Protein AF-A0A2G2HP72-F1 (afdb_monomer_lite)

Foldseek 3Di:
DVVLVVVLCLLLDLPRPVLVVVCVVVVHDSVVSNVVCVVVSVVVVVVVVVVVVVVVVVVVD

Structure (mmCIF, N/CA/C/O backbone):
data_AF-A0A2G2HP72-F1
#
_entry.id   AF-A0A2G2HP72-F1
#
loop_
_atom_site.group_PDB
_atom_site.id
_atom_site.type_symbol
_atom_site.label_atom_id
_atom_site.label_alt_id
_atom_site.label_comp_id
_atom_site.label_asym_id
_atom_site.label_entity_id
_atom_site.label_seq_id
_atom_site.pdbx_PDB_ins_code
_atom_site.Cartn_x
_atom_site.Cartn_y
_atom_site.Cartn_z
_atom_site.occupancy
_atom_site.B_iso_or_equiv
_atom_site.auth_seq_id
_atom_site.auth_comp_id
_atom_site.auth_asym_id
_atom_site.auth_atom_id
_atom_site.pdbx_PDB_model_num
ATOM 1 N N . ALA A 1 1 ? -2.276 0.832 14.023 1.00 69.75 1 ALA A N 1
ATOM 2 C CA . ALA A 1 1 ? -2.241 2.116 13.288 1.00 69.75 1 ALA A CA 1
ATOM 3 C C . ALA A 1 1 ? -0.836 2.470 12.785 1.00 69.75 1 ALA A C 1
ATOM 5 O O . ALA A 1 1 ? -0.641 2.446 11.581 1.00 69.75 1 ALA A O 1
ATOM 6 N N . VAL A 1 2 ? 0.152 2.728 13.659 1.00 84.88 2 VAL A N 1
ATOM 7 C CA . VAL A 1 2 ? 1.487 3.237 13.251 1.00 84.88 2 VAL A CA 1
ATOM 8 C C . VAL A 1 2 ? 2.275 2.265 12.358 1.00 84.88 2 VAL A C 1
ATOM 10 O O . VAL A 1 2 ? 2.703 2.654 11.278 1.00 84.88 2 VAL A O 1
ATOM 13 N N . LEU A 1 3 ? 2.403 0.990 12.753 1.00 89.50 3 LEU A N 1
ATOM 14 C CA . LEU A 1 3 ? 3.120 -0.016 11.949 1.00 89.50 3 LEU A CA 1
ATOM 15 C C . LEU A 1 3 ? 2.460 -0.243 10.580 1.00 89.50 3 LEU A C 1
ATOM 17 O O . LEU A 1 3 ? 3.136 -0.236 9.558 1.00 89.50 3 LEU A O 1
ATOM 21 N N . GLY A 1 4 ? 1.130 -0.375 10.553 1.00 87.31 4 GLY A N 1
ATOM 22 C CA . GLY A 1 4 ? 0.374 -0.545 9.307 1.00 87.31 4 GLY A CA 1
ATOM 23 C C . GLY A 1 4 ? 0.474 0.663 8.371 1.00 87.31 4 GLY A C 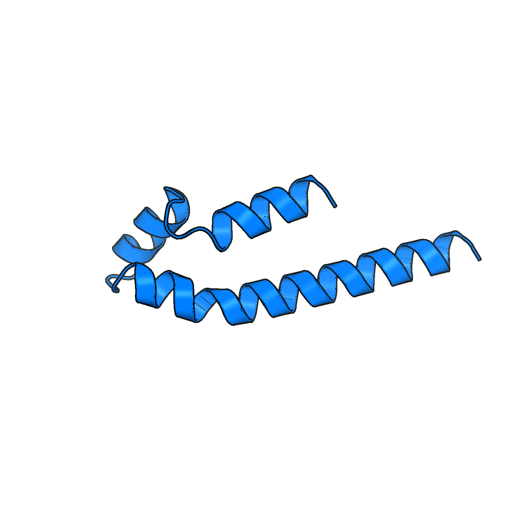1
ATOM 24 O O . GLY A 1 4 ? 0.574 0.481 7.165 1.00 87.31 4 GLY A O 1
ATOM 25 N N . GLY A 1 5 ? 0.516 1.884 8.917 1.00 88.94 5 GLY A N 1
ATOM 26 C CA . GLY A 1 5 ? 0.728 3.101 8.131 1.00 88.94 5 GLY A CA 1
ATOM 27 C C . GLY A 1 5 ? 2.123 3.173 7.507 1.00 88.94 5 GLY A C 1
ATOM 28 O O . GLY A 1 5 ? 2.246 3.542 6.344 1.00 88.94 5 GLY A O 1
ATOM 29 N N . GLY A 1 6 ? 3.159 2.761 8.246 1.00 90.62 6 GLY A N 1
ATOM 30 C CA . GLY A 1 6 ? 4.522 2.661 7.715 1.00 90.62 6 GLY A CA 1
ATOM 31 C C . GLY A 1 6 ? 4.635 1.652 6.570 1.00 90.62 6 GLY A C 1
ATOM 32 O O . GLY A 1 6 ? 5.172 1.983 5.519 1.00 90.62 6 GLY A O 1
ATOM 33 N N . VAL A 1 7 ? 4.055 0.457 6.737 1.00 90.69 7 VAL A N 1
ATOM 34 C CA . VAL A 1 7 ? 4.030 -0.586 5.692 1.00 90.69 7 VAL A CA 1
ATOM 35 C C . VAL A 1 7 ? 3.240 -0.131 4.463 1.00 90.69 7 VAL A C 1
ATOM 37 O O . VAL A 1 7 ? 3.690 -0.316 3.337 1.00 90.69 7 VAL A O 1
ATOM 40 N N . PHE A 1 8 ? 2.080 0.500 4.664 1.00 91.75 8 PHE A N 1
ATOM 41 C CA . PHE A 1 8 ? 1.294 1.070 3.570 1.00 91.75 8 PHE A CA 1
ATOM 42 C C . PHE A 1 8 ? 2.088 2.130 2.790 1.00 91.75 8 PHE A C 1
ATOM 44 O O . PHE A 1 8 ? 2.068 2.127 1.560 1.00 91.75 8 PHE A O 1
ATOM 51 N N . GLY A 1 9 ? 2.808 3.009 3.495 1.00 90.31 9 GLY A N 1
ATOM 52 C CA . GLY A 1 9 ? 3.651 4.038 2.888 1.00 90.31 9 GLY A CA 1
ATOM 53 C C . GLY A 1 9 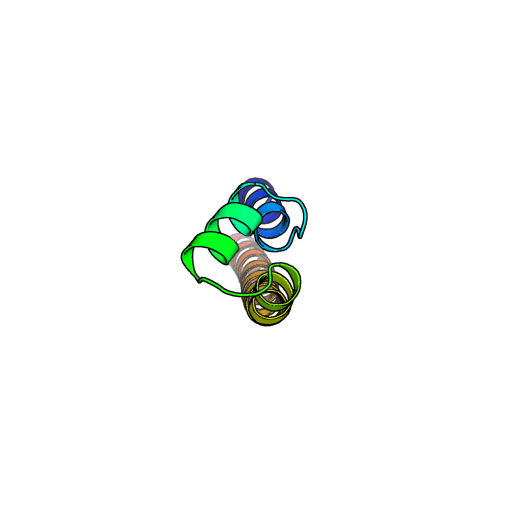? 4.814 3.462 2.083 1.00 90.31 9 GLY A C 1
ATOM 54 O O . GLY A 1 9 ? 5.038 3.908 0.962 1.00 90.31 9 GLY A O 1
ATOM 55 N N . ASP A 1 10 ? 5.508 2.451 2.612 1.00 90.69 10 ASP A N 1
ATOM 56 C CA . ASP A 1 10 ? 6.580 1.748 1.895 1.00 90.69 10 ASP A CA 1
ATOM 57 C C . ASP A 1 10 ? 6.061 1.106 0.599 1.00 90.69 10 ASP A C 1
ATOM 59 O O . ASP A 1 10 ? 6.617 1.323 -0.474 1.00 90.69 10 ASP A O 1
ATOM 63 N N . HIS A 1 11 ? 4.917 0.420 0.675 1.00 90.31 11 HIS A N 1
ATOM 64 C CA . HIS A 1 11 ? 4.321 -0.283 -0.461 1.00 90.31 11 HIS A CA 1
ATOM 65 C C . HIS A 1 11 ? 3.779 0.649 -1.559 1.00 90.31 11 HIS A C 1
ATOM 67 O O . HIS A 1 11 ? 3.820 0.310 -2.738 1.00 90.31 11 HIS A O 1
ATOM 73 N N . CYS A 1 12 ? 3.266 1.828 -1.191 1.00 90.12 12 CYS A N 1
ATOM 74 C CA . CYS A 1 12 ? 2.757 2.812 -2.154 1.00 90.12 12 CYS A CA 1
ATOM 75 C C . CYS A 1 12 ? 3.840 3.766 -2.677 1.00 90.12 12 CYS A C 1
ATOM 77 O O . CYS A 1 12 ? 3.568 4.558 -3.582 1.00 90.12 12 CYS A O 1
ATOM 79 N N . SER A 1 13 ? 5.039 3.754 -2.088 1.00 92.69 13 SER A N 1
ATOM 80 C CA . SER A 1 13 ? 6.096 4.699 -2.434 1.00 92.69 13 SER A CA 1
ATOM 81 C C . SER A 1 13 ? 6.817 4.276 -3.720 1.00 92.69 13 SER A C 1
ATOM 83 O O . SER A 1 13 ? 7.380 3.179 -3.768 1.00 92.69 13 SER A O 1
ATOM 85 N N . PRO A 1 14 ? 6.906 5.160 -4.733 1.00 87.81 14 PRO A N 1
ATOM 86 C CA . PRO A 1 14 ? 7.705 4.930 -5.938 1.00 87.81 14 PRO A CA 1
ATOM 87 C C . PRO A 1 14 ? 9.215 5.102 -5.711 1.00 87.81 14 PRO A C 1
ATOM 89 O O . PRO A 1 14 ? 9.990 5.067 -6.654 1.00 87.81 14 PRO A O 1
ATOM 92 N N . ILE A 1 15 ? 9.647 5.358 -4.475 1.00 91.94 15 ILE A N 1
ATOM 93 C CA . ILE A 1 15 ? 11.066 5.506 -4.116 1.00 91.94 15 ILE A CA 1
ATOM 94 C C . ILE A 1 15 ? 11.494 4.410 -3.128 1.00 91.94 15 ILE A C 1
ATOM 96 O O . ILE A 1 15 ? 12.652 4.351 -2.738 1.00 91.94 15 ILE A O 1
ATOM 100 N N . SER A 1 16 ? 10.579 3.532 -2.703 1.00 92.19 16 SER A N 1
ATOM 101 C CA . SER A 1 16 ? 10.945 2.417 -1.828 1.00 92.19 16 SER A CA 1
ATOM 102 C C . SER A 1 16 ? 11.842 1.419 -2.567 1.00 92.19 16 SER A C 1
ATOM 104 O O . SER A 1 16 ? 11.499 0.961 -3.662 1.00 92.19 16 SER A O 1
ATOM 106 N N . ASP A 1 17 ? 12.956 1.034 -1.937 1.00 92.56 17 ASP A N 1
ATOM 107 C CA . ASP A 1 17 ? 13.866 -0.008 -2.428 1.00 92.56 17 ASP A CA 1
ATOM 108 C C . ASP A 1 17 ? 13.111 -1.320 -2.708 1.00 92.56 17 ASP A C 1
ATOM 110 O O . ASP A 1 17 ? 13.377 -2.007 -3.698 1.00 92.56 17 ASP A O 1
ATOM 114 N N . THR A 1 18 ? 12.111 -1.640 -1.878 1.00 90.06 18 THR A N 1
ATOM 115 C CA . THR A 1 18 ? 11.272 -2.833 -2.025 1.00 90.06 18 THR A CA 1
ATOM 116 C C . THR A 1 18 ? 10.441 -2.772 -3.309 1.00 90.06 18 THR A C 1
ATOM 118 O O . THR A 1 18 ? 10.389 -3.752 -4.052 1.00 90.06 18 THR A O 1
ATOM 121 N N . SER A 1 19 ? 9.835 -1.618 -3.609 1.00 89.69 19 SER A N 1
ATOM 122 C CA . SER A 1 19 ? 9.037 -1.397 -4.825 1.00 89.69 19 SER A CA 1
ATOM 123 C C . SER A 1 19 ? 9.897 -1.460 -6.090 1.00 89.69 19 SER A C 1
ATOM 125 O O . SER A 1 19 ? 9.465 -1.992 -7.114 1.00 89.69 19 SER A O 1
ATOM 127 N N . ILE A 1 20 ? 11.130 -0.947 -6.025 1.00 91.88 20 ILE A N 1
ATOM 128 C CA . ILE A 1 20 ? 12.090 -1.002 -7.135 1.00 91.88 20 ILE A CA 1
ATOM 129 C C . ILE A 1 20 ? 12.459 -2.459 -7.427 1.00 91.88 20 ILE A C 1
ATOM 131 O O . ILE A 1 20 ? 12.280 -2.922 -8.556 1.00 91.88 20 ILE A O 1
ATOM 135 N N . ILE A 1 21 ? 12.886 -3.215 -6.412 1.00 93.12 21 ILE A N 1
ATOM 136 C CA . ILE A 1 21 ? 13.252 -4.630 -6.577 1.00 93.12 21 ILE A CA 1
ATOM 137 C C . ILE A 1 21 ? 12.051 -5.471 -7.030 1.00 93.12 21 ILE A C 1
ATOM 139 O O . ILE A 1 21 ? 12.205 -6.319 -7.908 1.00 93.12 21 ILE A O 1
ATOM 143 N N . ALA A 1 22 ? 10.852 -5.222 -6.495 1.00 91.25 22 ALA A N 1
ATOM 144 C CA . ALA A 1 22 ? 9.638 -5.927 -6.902 1.00 91.25 22 ALA A CA 1
ATOM 145 C C . ALA A 1 22 ? 9.293 -5.691 -8.381 1.00 91.25 22 ALA A C 1
ATOM 147 O O . ALA A 1 22 ? 8.976 -6.645 -9.091 1.00 91.25 22 ALA A O 1
ATOM 148 N N . SER A 1 23 ? 9.409 -4.450 -8.868 1.00 92.19 23 SER A N 1
ATOM 149 C CA . SER A 1 23 ? 9.179 -4.136 -10.285 1.00 92.19 23 SER A CA 1
ATOM 150 C C . SER A 1 23 ? 10.220 -4.763 -11.218 1.00 92.19 23 SER A C 1
ATOM 152 O O . SER A 1 23 ? 9.858 -5.267 -12.278 1.00 92.19 23 SER A O 1
ATOM 154 N N . LEU A 1 24 ? 11.489 -4.821 -10.790 1.00 93.44 24 LEU A N 1
ATOM 155 C CA . LEU A 1 24 ? 12.559 -5.500 -11.527 1.00 93.44 24 L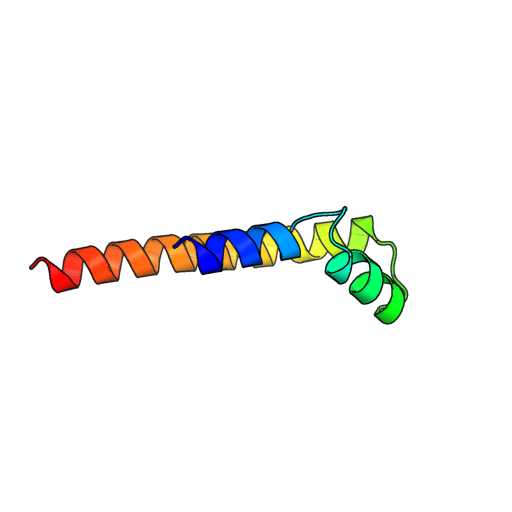EU A CA 1
ATOM 156 C C . LEU A 1 24 ? 12.313 -7.010 -11.609 1.00 93.44 24 LEU A C 1
ATOM 158 O O . LEU A 1 24 ? 12.454 -7.597 -12.676 1.00 93.44 24 LEU A O 1
ATOM 162 N N . ALA A 1 25 ? 11.910 -7.635 -10.500 1.00 93.75 25 ALA A N 1
ATOM 163 C CA . ALA A 1 25 ? 11.590 -9.061 -10.455 1.00 93.75 25 ALA A CA 1
ATOM 164 C C . ALA A 1 25 ? 10.345 -9.421 -11.285 1.00 93.75 25 ALA A C 1
ATOM 166 O O . ALA A 1 25 ? 10.251 -10.536 -11.792 1.00 93.75 25 ALA A O 1
ATOM 167 N N . ALA A 1 26 ? 9.400 -8.487 -11.419 1.00 90.81 26 ALA A N 1
ATOM 168 C CA . ALA A 1 26 ? 8.214 -8.624 -12.262 1.00 90.81 26 ALA A CA 1
ATOM 169 C C . ALA A 1 26 ? 8.459 -8.237 -13.734 1.00 90.81 26 ALA A C 1
ATOM 171 O O . ALA A 1 26 ? 7.536 -8.342 -14.539 1.00 90.81 26 ALA A O 1
ATOM 172 N N . GLU A 1 27 ? 9.674 -7.790 -14.074 1.00 94.31 27 GLU A N 1
ATOM 173 C CA . GLU A 1 27 ? 10.092 -7.397 -15.425 1.00 94.31 27 GLU A CA 1
ATOM 174 C C . GLU A 1 27 ? 9.156 -6.350 -16.070 1.00 94.31 27 GLU A C 1
ATOM 176 O O . GLU A 1 27 ? 8.900 -6.353 -17.274 1.00 94.31 27 GLU A O 1
ATOM 181 N N . CYS A 1 28 ? 8.628 -5.439 -15.246 1.00 91.00 28 CYS A N 1
ATOM 182 C CA . CYS A 1 28 ? 7.696 -4.388 -15.652 1.00 91.00 28 CYS A CA 1
ATOM 183 C C . CYS A 1 28 ? 8.231 -2.990 -15.317 1.00 91.00 28 CYS A C 1
ATOM 185 O O . CYS A 1 28 ? 9.078 -2.833 -14.434 1.00 91.00 28 CYS A O 1
ATOM 187 N N . ASP A 1 29 ? 7.698 -1.962 -15.983 1.00 94.50 29 ASP A N 1
ATOM 188 C CA . ASP A 1 29 ? 8.034 -0.576 -15.653 1.00 94.50 29 ASP A CA 1
ATOM 189 C C . ASP A 1 29 ? 7.690 -0.258 -14.190 1.00 94.50 29 ASP A C 1
ATOM 191 O O . ASP A 1 29 ? 6.629 -0.623 -13.675 1.00 94.50 29 ASP A O 1
ATOM 195 N N . HIS A 1 30 ? 8.607 0.433 -13.515 1.00 92.19 30 HIS A N 1
ATOM 196 C CA . HIS A 1 30 ? 8.500 0.707 -12.091 1.00 92.19 30 HIS A CA 1
ATOM 197 C C . HIS A 1 30 ? 7.272 1.556 -11.735 1.00 92.19 30 HIS A C 1
ATOM 199 O O . HIS A 1 30 ? 6.573 1.260 -10.762 1.00 92.19 30 HIS A O 1
ATOM 205 N N . LEU A 1 31 ? 6.967 2.598 -12.515 1.00 92.50 31 LEU A N 1
ATOM 206 C CA . LEU A 1 31 ? 5.801 3.428 -12.222 1.00 92.50 31 LEU A CA 1
ATOM 207 C C . LEU A 1 31 ? 4.500 2.712 -12.552 1.00 92.50 31 LEU A C 1
ATOM 209 O O . LEU A 1 31 ? 3.515 2.917 -11.841 1.00 92.50 31 LEU A O 1
ATOM 213 N N . ASP A 1 32 ? 4.483 1.862 -13.573 1.00 93.12 32 ASP A N 1
ATOM 214 C CA . ASP A 1 32 ? 3.305 1.050 -13.876 1.00 93.12 32 ASP A CA 1
ATOM 215 C C . ASP A 1 32 ? 3.059 -0.012 -12.796 1.00 93.12 32 ASP A C 1
ATOM 217 O O . ASP A 1 32 ? 1.911 -0.213 -12.381 1.00 93.12 32 ASP A O 1
ATOM 221 N N . HIS A 1 33 ? 4.123 -0.604 -12.241 1.00 93.12 33 HIS A N 1
ATOM 222 C CA . HIS A 1 33 ? 4.038 -1.459 -11.056 1.00 93.12 33 HIS A CA 1
ATOM 223 C C . HIS A 1 33 ? 3.366 -0.719 -9.893 1.00 93.12 33 HIS A C 1
ATOM 225 O O . HIS A 1 33 ? 2.341 -1.153 -9.379 1.00 93.12 33 HIS A O 1
ATOM 231 N N . VAL A 1 34 ? 3.873 0.453 -9.507 1.00 94.56 34 VAL A N 1
ATOM 232 C CA . VAL A 1 34 ? 3.328 1.207 -8.364 1.00 94.56 34 VAL A CA 1
ATOM 233 C C . VAL A 1 34 ? 1.889 1.674 -8.618 1.00 94.56 34 VAL A C 1
ATOM 235 O O . VAL A 1 34 ? 1.030 1.578 -7.739 1.00 94.56 34 VAL A O 1
ATOM 238 N N . ARG A 1 35 ? 1.584 2.147 -9.831 1.00 94.12 35 ARG A N 1
ATOM 239 C CA . ARG A 1 35 ? 0.245 2.633 -10.205 1.00 94.12 35 ARG A CA 1
ATOM 240 C C . ARG A 1 35 ? -0.815 1.547 -10.177 1.00 94.12 35 ARG A C 1
ATOM 242 O O . ARG A 1 35 ? -1.935 1.817 -9.753 1.00 94.12 35 ARG A O 1
ATOM 249 N N . THR A 1 36 ? -0.481 0.345 -10.637 1.00 94.19 36 THR A N 1
ATOM 250 C CA . THR A 1 36 ? -1.418 -0.785 -10.622 1.00 94.19 36 THR A CA 1
ATOM 251 C C . THR A 1 36 ? -1.668 -1.300 -9.207 1.00 94.19 36 THR A C 1
ATOM 253 O O . THR A 1 36 ? -2.772 -1.761 -8.929 1.00 94.19 36 THR A O 1
ATOM 256 N N . GLN A 1 37 ? -0.703 -1.142 -8.295 1.00 93.12 37 GLN A N 1
ATOM 257 C CA . GLN A 1 37 ? -0.801 -1.593 -6.902 1.00 93.12 37 GLN A CA 1
ATOM 258 C C . GLN A 1 37 ? -1.495 -0.591 -5.969 1.00 93.12 37 GLN A C 1
ATOM 260 O O . GLN A 1 37 ? -2.228 -0.990 -5.062 1.00 93.12 37 GLN A O 1
ATOM 265 N N . LEU A 1 38 ? -1.344 0.712 -6.222 1.00 93.62 38 LEU A N 1
ATOM 266 C CA . LEU A 1 38 ? -2.006 1.799 -5.489 1.00 93.62 38 LEU A CA 1
ATOM 267 C C . LEU A 1 38 ? -3.513 1.593 -5.228 1.00 93.62 38 LEU A C 1
ATOM 269 O O . LEU A 1 38 ? -3.925 1.753 -4.077 1.00 93.62 38 LEU A O 1
ATOM 273 N N . PRO A 1 39 ? -4.362 1.230 -6.213 1.00 94.38 39 PRO A N 1
ATOM 274 C CA . PRO A 1 39 ? -5.789 1.026 -5.957 1.00 94.38 39 PRO A CA 1
ATOM 275 C C . PRO A 1 39 ? -6.056 -0.113 -4.963 1.00 94.38 39 PRO A C 1
ATOM 277 O O . PRO A 1 39 ? -6.930 0.024 -4.104 1.00 94.38 39 PRO A O 1
ATOM 280 N N . TYR A 1 40 ? -5.283 -1.202 -5.018 1.00 94.50 40 TYR A N 1
ATOM 281 C CA . TYR A 1 40 ? -5.397 -2.306 -4.060 1.00 94.50 40 TYR A CA 1
ATOM 282 C C . TYR A 1 40 ? -4.932 -1.890 -2.667 1.00 94.50 40 TYR A C 1
ATOM 284 O O . TYR A 1 40 ? -5.607 -2.177 -1.675 1.00 94.50 40 TYR A O 1
ATOM 292 N N . ALA A 1 41 ? -3.817 -1.162 -2.589 1.00 93.81 41 ALA A N 1
ATOM 293 C CA . ALA A 1 41 ? -3.300 -0.653 -1.330 1.00 93.81 41 ALA A CA 1
ATOM 294 C C . ALA A 1 41 ? -4.309 0.290 -0.659 1.00 93.81 41 ALA A C 1
ATOM 296 O O . ALA A 1 41 ? -4.575 0.158 0.536 1.00 93.81 41 ALA A O 1
ATOM 297 N N . VAL A 1 42 ? -4.916 1.211 -1.416 1.00 95.31 42 VAL A N 1
ATOM 298 C CA . VAL A 1 42 ? -5.940 2.138 -0.905 1.00 95.31 42 VAL A CA 1
ATOM 299 C C . VAL A 1 42 ? -7.173 1.382 -0.415 1.00 95.31 42 VAL A C 1
ATOM 301 O O . VAL A 1 42 ? -7.667 1.680 0.672 1.00 95.31 42 VAL A O 1
ATOM 304 N N . ALA A 1 43 ? -7.650 0.378 -1.158 1.00 96.19 43 ALA A N 1
ATOM 305 C CA . ALA A 1 43 ? -8.772 -0.450 -0.722 1.00 96.19 43 ALA A CA 1
ATOM 306 C C . ALA A 1 43 ? -8.471 -1.158 0.612 1.00 96.19 43 ALA A C 1
ATOM 308 O O . ALA A 1 43 ? -9.276 -1.098 1.542 1.00 96.19 43 ALA A O 1
ATOM 309 N N . ALA A 1 44 ? -7.285 -1.760 0.744 1.00 94.81 44 ALA A N 1
ATOM 310 C CA . ALA A 1 44 ? -6.844 -2.387 1.988 1.00 94.81 44 ALA A CA 1
ATOM 311 C C . ALA A 1 44 ? -6.708 -1.371 3.137 1.00 94.81 44 ALA A C 1
ATOM 313 O O . ALA A 1 44 ? -7.142 -1.644 4.258 1.00 94.81 44 ALA A O 1
ATOM 314 N N . GLY A 1 45 ? -6.165 -0.181 2.862 1.00 94.75 45 GLY A N 1
ATOM 315 C CA . GLY A 1 45 ? -6.049 0.910 3.829 1.00 94.75 45 GLY A CA 1
ATOM 316 C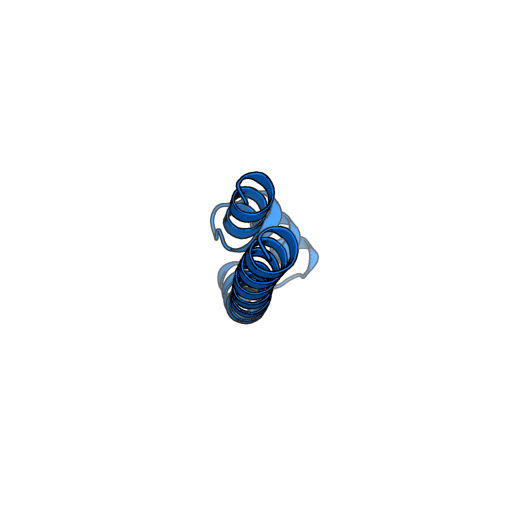 C . GLY A 1 45 ? -7.409 1.379 4.350 1.00 94.75 45 GLY A C 1
ATOM 317 O O . GLY A 1 45 ? -7.587 1.530 5.558 1.00 94.75 45 GLY A O 1
ATOM 318 N N . LEU A 1 46 ? -8.397 1.532 3.466 1.00 96.19 46 LEU A N 1
ATOM 319 C CA . LEU A 1 46 ? -9.768 1.886 3.845 1.00 96.19 46 LEU A CA 1
ATOM 320 C C . LEU A 1 46 ? -10.425 0.795 4.697 1.00 96.19 46 LEU A C 1
ATOM 322 O O . LEU A 1 46 ? -11.019 1.10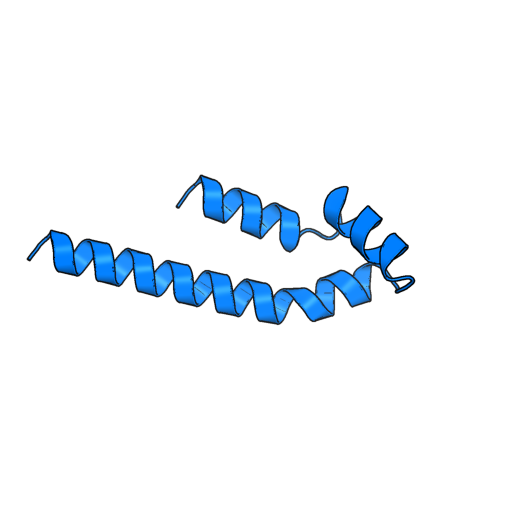3 5.730 1.00 96.19 46 LEU A O 1
ATOM 326 N N . LEU A 1 47 ? -10.278 -0.476 4.312 1.00 96.25 47 LEU A N 1
ATOM 327 C CA . LEU A 1 47 ? -10.779 -1.601 5.106 1.00 96.25 47 LEU A CA 1
ATOM 328 C C . LEU A 1 47 ? -10.138 -1.640 6.498 1.00 96.25 47 LEU A C 1
ATOM 330 O O . LEU A 1 47 ? -10.837 -1.857 7.487 1.00 96.25 47 LEU A O 1
ATOM 334 N N . ALA A 1 48 ? -8.834 -1.372 6.598 1.00 94.62 48 ALA A N 1
ATOM 335 C CA . ALA A 1 48 ? -8.138 -1.299 7.877 1.00 94.62 48 ALA A CA 1
ATOM 336 C C . ALA A 1 48 ? -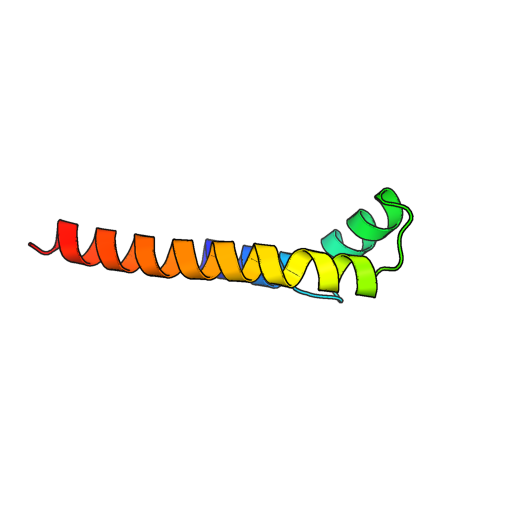8.659 -0.148 8.753 1.00 94.62 48 ALA A C 1
ATOM 338 O O . ALA A 1 48 ? -8.862 -0.344 9.951 1.00 94.62 48 ALA A O 1
ATOM 339 N N . VAL A 1 49 ? -8.919 1.032 8.175 1.00 94.88 49 VAL A N 1
ATOM 340 C CA . VAL A 1 49 ? -9.524 2.168 8.894 1.00 94.88 49 VAL A CA 1
ATOM 341 C C . VAL A 1 49 ? -10.899 1.793 9.444 1.00 94.88 49 VAL A C 1
ATOM 343 O O . VAL A 1 49 ? -11.145 1.974 10.636 1.00 94.88 49 VAL A O 1
ATOM 346 N N . ILE A 1 50 ? -11.771 1.221 8.609 1.00 96.69 50 ILE A N 1
ATOM 347 C CA . ILE A 1 50 ? -13.111 0.783 9.025 1.00 96.69 50 ILE A CA 1
ATOM 348 C C . ILE A 1 50 ? -13.010 -0.264 10.140 1.00 96.69 50 ILE A C 1
ATOM 350 O O . ILE A 1 50 ? -13.689 -0.143 11.157 1.00 96.69 50 ILE A O 1
ATOM 354 N N . GLY A 1 51 ? -12.134 -1.258 9.983 1.00 95.00 51 GLY A N 1
ATOM 355 C CA . GLY A 1 51 ? -11.927 -2.312 10.975 1.00 95.00 51 GLY A CA 1
ATOM 356 C C . GLY A 1 51 ? -11.441 -1.774 12.321 1.00 95.00 51 GLY A C 1
ATOM 357 O O . GLY A 1 51 ? -11.979 -2.157 13.358 1.00 95.00 51 GLY A O 1
ATOM 358 N N . TYR A 1 52 ? -10.481 -0.843 12.325 1.00 93.25 52 TYR A N 1
ATOM 359 C CA . TYR A 1 52 ? -10.009 -0.209 13.560 1.00 93.25 52 TYR A CA 1
ATOM 360 C C . TYR A 1 52 ? -11.099 0.617 14.248 1.00 93.25 52 TYR A C 1
ATOM 362 O O . TYR A 1 52 ? -11.222 0.551 15.471 1.00 93.25 52 TYR A O 1
ATOM 370 N N . LEU A 1 53 ? -11.901 1.365 13.485 1.00 94.31 53 LEU A N 1
ATOM 371 C CA . LEU A 1 53 ? -13.024 2.132 14.030 1.00 94.31 53 LEU A CA 1
ATOM 372 C C . LEU A 1 53 ? -14.098 1.213 14.626 1.00 94.31 53 LEU A C 1
ATOM 374 O O . LEU A 1 53 ? -14.549 1.447 15.745 1.00 94.31 53 LEU A O 1
ATOM 378 N N . ALA A 1 54 ? -14.468 0.148 13.912 1.00 95.38 54 ALA A N 1
ATOM 379 C CA . ALA A 1 54 ? -15.450 -0.827 14.376 1.00 95.38 54 ALA A CA 1
ATOM 380 C C . ALA A 1 54 ? -14.976 -1.558 15.639 1.00 95.38 54 ALA A C 1
ATOM 382 O O . ALA A 1 54 ? -15.733 -1.667 16.600 1.00 95.38 54 ALA A O 1
ATOM 383 N N . ALA A 1 55 ? -13.716 -2.006 15.671 1.00 94.38 55 ALA A N 1
ATOM 384 C CA . ALA A 1 55 ? -13.129 -2.649 16.844 1.00 94.38 55 ALA A CA 1
ATOM 385 C C . ALA A 1 55 ? -13.082 -1.697 18.050 1.00 94.38 55 ALA A C 1
ATOM 387 O O . ALA A 1 55 ? -13.423 -2.096 19.162 1.00 94.38 55 ALA A O 1
ATOM 388 N N . GLY A 1 56 ? -12.712 -0.431 17.830 1.00 92.94 56 GLY A N 1
ATOM 389 C CA . GLY A 1 56 ? -12.723 0.597 18.870 1.00 92.94 56 GLY A CA 1
ATOM 390 C C . GLY A 1 56 ? -14.120 0.826 19.447 1.00 92.94 56 GLY A C 1
ATOM 391 O O . GLY A 1 56 ? -14.287 0.807 20.665 1.00 92.94 56 GLY A O 1
ATOM 392 N N . LEU A 1 57 ? -15.133 0.967 18.587 1.00 94.81 57 LEU A N 1
ATOM 393 C CA . LEU A 1 57 ? -16.522 1.132 19.015 1.00 94.81 57 LEU A CA 1
ATOM 394 C C . LEU A 1 57 ? -17.036 -0.102 19.768 1.00 94.81 57 LEU A C 1
ATOM 396 O O . LEU A 1 57 ? -17.587 0.041 20.852 1.00 94.81 57 LEU A O 1
ATOM 400 N N . ALA A 1 58 ? -16.803 -1.305 19.239 1.00 93.56 58 ALA A N 1
ATOM 401 C CA . ALA A 1 58 ? -17.246 -2.557 19.852 1.00 93.56 58 ALA A CA 1
ATOM 402 C C . ALA A 1 58 ? -16.582 -2.847 21.207 1.00 93.56 58 ALA A C 1
ATOM 404 O O . ALA A 1 58 ? -17.185 -3.512 22.035 1.00 93.56 58 ALA A O 1
ATOM 405 N N . THR A 1 59 ? -15.354 -2.370 21.431 1.00 89.19 59 THR A N 1
ATOM 406 C CA . THR A 1 59 ? -14.652 -2.545 22.718 1.00 89.19 59 THR A CA 1
ATOM 407 C C . THR A 1 59 ? -15.043 -1.473 23.745 1.00 89.19 59 THR A C 1
ATOM 409 O O . THR A 1 59 ? -14.791 -1.643 24.933 1.00 89.19 59 THR A O 1
ATOM 412 N N . THR A 1 60 ? -15.613 -0.348 23.298 1.00 78.81 60 THR A N 1
ATOM 413 C CA . THR A 1 60 ? -16.015 0.769 24.176 1.00 78.81 60 THR A CA 1
ATOM 414 C C . THR A 1 60 ? -17.472 0.655 24.647 1.00 78.81 60 THR A C 1
ATOM 416 O O . THR A 1 60 ? -17.830 1.275 25.648 1.00 78.81 60 THR A O 1
ATOM 419 N N . LEU A 1 61 ? -18.306 -0.107 23.930 1.00 66.44 61 LEU A N 1
ATOM 420 C CA . LEU A 1 61 ? -19.683 -0.459 24.305 1.00 66.44 61 LEU A CA 1
ATOM 421 C C . LEU A 1 61 ? -19.710 -1.670 25.245 1.00 66.44 61 LEU A C 1
ATOM 423 O O . LEU A 1 61 ? -20.608 -1.691 26.115 1.00 66.44 61 LEU A O 1
#

Radius of gyration: 14.68 Å; chains: 1; bounding box: 34×15×40 Å

pLDDT: mean 91.62, std 5.23, range [66.44, 96.69]

Sequence (61 aa):
AVLGGGVFGDHCSPISDTSIIASLAAECDHLDHVRTQLPYAVAAGLLAVIGYLAAGLATTL

Secondary structure (DSSP, 8-state):
-HHHHHHHHHHH-TT-HHHHHHHHHTTS-HHHHHHHHHHHHHHHHHHHHHHHHHHHHHHH-